Protein AF-A0A9D1VNG2-F1 (afdb_monomer)

Mean predicted aligned error: 9.06 Å

Sequence (43 aa):
LLDQTEASKGPGWYLVCADGYSLGWGKVSGNLLKNKYPAGWRG

InterPro domains:
  IPR027391 rRNA small subunit methyltransferase F, RNA-binding PUA-like domain [PF13636] (7-42)

Organism: NCBI:txid2838499

Foldseek 3Di:
DPDPPPPPDAFAKDFDDDPNHTPAIWTDDPNDTHDPDDPVVVD

pLDDT: mean 73.74, std 13.72, range [39.94, 87.62]

Secondary structure (DSSP, 8-state):
---TTTT---SEEEEEEETTEEEEEEEEETTEEEE---GGG--

Radius of gyration: 12.15 Å; Cα contacts (8 Å, |Δi|>4): 48; chains: 1; bounding box: 38×17×24 Å

Solvent-accessible surface area (backbone atoms only — not comparable to full-atom values): 2960 Å² total; per-residue (Å²): 131,85,70,87,73,81,74,84,65,73,69,42,81,42,81,40,66,57,97,89,39,80,76,46,55,25,39,33,56,81,96,42,74,46,67,69,67,62,71,91,73,56,128

Nearest PDB structures (foldseek):
  4f88-assembly1_H  TM=3.837E-01  e=8.690E+00  Fischettivirus C1

Structure (mmCIF, N/CA/C/O backbone):
data_AF-A0A9D1VNG2-F1
#
_entry.id   AF-A0A9D1VNG2-F1
#
loop_
_atom_site.group_PDB
_atom_site.id
_atom_site.type_symbol
_atom_site.label_atom_id
_atom_site.label_alt_id
_atom_site.label_comp_id
_atom_site.label_asym_id
_atom_site.label_entity_id
_atom_site.label_seq_id
_atom_site.pdbx_PDB_ins_code
_atom_site.Cartn_x
_atom_site.Cartn_y
_atom_site.Cartn_z
_atom_site.occupancy
_atom_site.B_iso_or_equiv
_atom_site.auth_seq_id
_atom_site.auth_comp_id
_atom_site.auth_asym_id
_atom_site.auth_atom_id
_atom_site.pdbx_PDB_model_num
ATOM 1 N N . LEU A 1 1 ? -21.534 -2.574 -6.154 1.00 39.94 1 LEU A N 1
ATOM 2 C CA . LEU A 1 1 ? -21.469 -1.623 -5.026 1.00 39.94 1 LEU A CA 1
ATOM 3 C C . LEU A 1 1 ? -20.336 -2.123 -4.140 1.00 39.94 1 LEU A C 1
ATOM 5 O O . LEU A 1 1 ? -20.483 -3.209 -3.603 1.00 39.94 1 LEU A O 1
ATOM 9 N N . LEU A 1 2 ? -19.167 -1.475 -4.145 1.00 49.47 2 LEU A N 1
ATOM 10 C CA . LEU A 1 2 ? -18.036 -1.936 -3.329 1.00 49.47 2 LEU A CA 1
ATOM 11 C C . LEU A 1 2 ? -18.377 -1.689 -1.855 1.00 49.47 2 LEU A C 1
ATOM 13 O O . LEU A 1 2 ? -18.793 -0.587 -1.498 1.00 49.47 2 LEU A O 1
ATOM 17 N N . ASP A 1 3 ? -18.288 -2.745 -1.053 1.00 49.16 3 ASP A N 1
ATOM 18 C CA . ASP A 1 3 ? -18.715 -2.782 0.341 1.00 49.16 3 ASP A CA 1
ATOM 19 C C . ASP A 1 3 ? -17.825 -1.856 1.184 1.00 49.16 3 ASP A C 1
ATOM 21 O O . ASP A 1 3 ? -16.598 -1.958 1.183 1.00 49.16 3 ASP A O 1
ATOM 25 N N . GLN A 1 4 ? -18.440 -0.912 1.897 1.00 49.53 4 GLN A N 1
ATOM 26 C CA . GLN A 1 4 ? -17.768 0.135 2.682 1.00 49.53 4 GLN A CA 1
ATOM 27 C C . GLN A 1 4 ? -17.037 -0.410 3.930 1.00 49.53 4 GLN A C 1
ATOM 29 O O . GLN A 1 4 ? -16.552 0.357 4.762 1.00 49.53 4 GLN A O 1
ATOM 34 N N . THR A 1 5 ? -16.950 -1.732 4.070 1.00 49.03 5 THR A N 1
ATOM 35 C CA . THR A 1 5 ? -16.387 -2.452 5.216 1.00 49.03 5 THR A CA 1
ATOM 36 C C . THR A 1 5 ? -14.877 -2.698 5.131 1.00 49.03 5 THR A C 1
ATOM 38 O O . THR A 1 5 ? -14.261 -2.995 6.155 1.00 49.03 5 THR A O 1
ATOM 41 N N . GLU A 1 6 ? -14.226 -2.521 3.978 1.00 54.66 6 GLU A N 1
ATOM 42 C CA . GL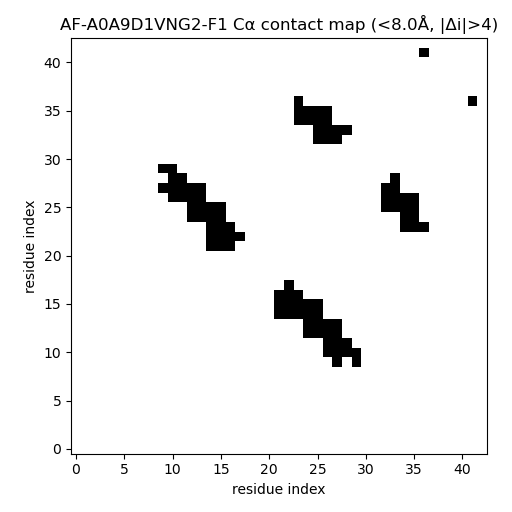U A 1 6 ? -12.800 -2.880 3.838 1.00 54.66 6 GLU A CA 1
ATOM 43 C C . GLU A 1 6 ? -11.805 -1.840 4.390 1.00 54.66 6 GLU A C 1
ATOM 45 O O . GLU A 1 6 ? -10.619 -2.142 4.546 1.00 54.66 6 GLU A O 1
ATOM 50 N N . ALA A 1 7 ? -12.267 -0.634 4.741 1.00 54.94 7 ALA A N 1
ATOM 51 C CA . ALA A 1 7 ? -11.392 0.487 5.102 1.00 54.94 7 ALA A CA 1
ATOM 52 C C . ALA A 1 7 ? -11.429 0.902 6.585 1.00 54.94 7 ALA A C 1
ATOM 54 O O . ALA A 1 7 ? -10.800 1.894 6.945 1.00 54.94 7 ALA A O 1
ATOM 55 N N . SER A 1 8 ? -12.101 0.156 7.471 1.00 57.59 8 SER A N 1
ATOM 56 C CA . SER A 1 8 ? -11.952 0.360 8.923 1.00 57.59 8 SER A CA 1
ATOM 57 C C . SER A 1 8 ? -10.876 -0.567 9.478 1.00 57.59 8 SER A C 1
ATOM 59 O O . SER A 1 8 ? -11.129 -1.484 10.258 1.00 57.59 8 SER A O 1
ATOM 61 N N . LYS A 1 9 ? -9.642 -0.373 9.023 1.00 64.31 9 LYS A N 1
ATOM 62 C CA . LYS A 1 9 ? -8.489 -1.026 9.629 1.0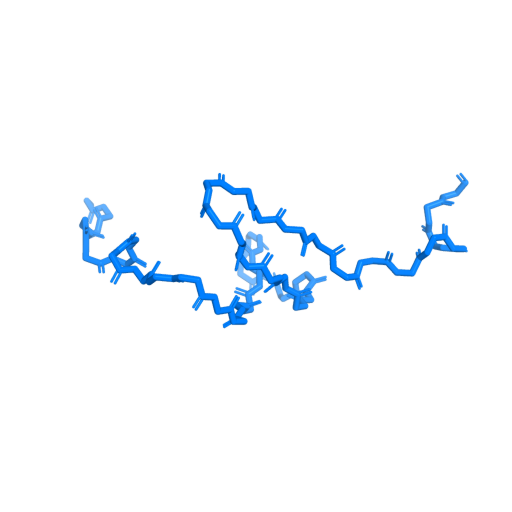0 64.31 9 LYS A CA 1
ATOM 63 C C . LYS A 1 9 ? -7.537 0.073 10.100 1.00 64.31 9 LYS A C 1
ATOM 65 O O . LYS A 1 9 ? -7.204 1.004 9.371 1.00 64.31 9 LYS A O 1
ATOM 70 N N . GLY A 1 10 ? -7.174 -0.002 11.375 1.00 71.06 10 GLY A N 1
ATOM 71 C CA . GLY A 1 10 ? -6.292 0.958 12.031 1.00 71.06 10 GLY A CA 1
ATOM 72 C C . GLY A 1 10 ? -4.846 0.905 11.510 1.00 71.06 10 GLY A C 1
ATOM 73 O O . GLY A 1 10 ? -4.551 0.278 10.490 1.00 71.06 10 GLY A O 1
ATOM 74 N N . PRO A 1 11 ? -3.891 1.542 12.197 1.00 80.25 11 PRO A N 1
ATOM 75 C CA . PRO A 1 11 ? -2.483 1.451 11.815 1.00 80.25 11 PRO A CA 1
ATOM 76 C C . PRO A 1 11 ? -2.026 -0.019 11.758 1.00 80.25 11 PRO A C 1
ATOM 78 O O . PRO A 1 11 ? -2.299 -0.797 12.668 1.00 80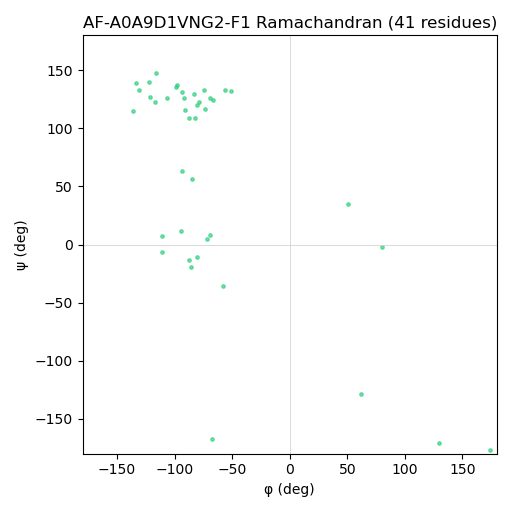.25 11 PRO A O 1
ATOM 81 N N . GLY A 1 12 ? -1.335 -0.417 10.687 1.00 85.69 12 GLY A N 1
ATOM 82 C CA . GLY A 1 12 ? -1.024 -1.829 10.449 1.00 85.69 12 GLY A CA 1
ATOM 83 C C . GLY A 1 12 ? -0.364 -2.107 9.104 1.00 85.69 12 GLY A C 1
ATOM 84 O O . GLY A 1 12 ? -0.056 -1.182 8.353 1.00 85.69 12 GLY A O 1
ATOM 85 N N . TRP A 1 13 ? -0.126 -3.384 8.815 1.00 85.19 13 TRP A N 1
ATOM 86 C CA . TRP A 1 13 ? 0.413 -3.851 7.536 1.00 85.19 13 TRP A CA 1
ATOM 87 C C . TRP A 1 13 ? -0.707 -4.331 6.618 1.00 85.19 13 TRP A C 1
ATOM 89 O O . TRP A 1 13 ? -1.611 -5.042 7.052 1.00 85.19 13 TRP A O 1
ATOM 99 N N . TYR A 1 14 ? -0.613 -3.956 5.348 1.00 86.25 14 TYR A N 1
ATOM 100 C CA . TYR A 1 14 ? -1.619 -4.199 4.325 1.00 86.25 14 TYR A CA 1
ATOM 101 C C . TYR A 1 14 ? -0.953 -4.730 3.074 1.00 86.25 14 TYR A C 1
ATOM 103 O O . TYR A 1 14 ? 0.093 -4.225 2.660 1.00 86.25 14 TYR A O 1
ATOM 111 N N . LEU A 1 15 ? -1.590 -5.717 2.459 1.00 86.38 15 LEU A N 1
ATOM 112 C CA . LEU A 1 15 ? -1.275 -6.101 1.098 1.00 86.38 15 LEU A CA 1
ATOM 113 C C . LEU A 1 15 ? -1.951 -5.100 0.161 1.00 86.38 15 LEU A C 1
ATOM 115 O O . LEU A 1 15 ? -3.162 -4.901 0.234 1.00 86.38 15 LEU A O 1
ATOM 119 N N . VAL A 1 16 ? -1.162 -4.452 -0.686 1.00 84.81 16 VAL A N 1
ATOM 120 C CA . VAL A 1 16 ? -1.658 -3.529 -1.704 1.00 84.81 16 VAL A CA 1
ATOM 121 C C . VAL A 1 16 ? -1.872 -4.323 -2.983 1.00 84.81 16 VAL A C 1
ATOM 123 O O . VAL A 1 16 ? -0.947 -4.988 -3.452 1.00 84.81 16 VAL A O 1
ATOM 126 N N . CYS A 1 17 ? -3.074 -4.238 -3.545 1.00 86.62 17 CYS A N 1
ATOM 127 C CA . CYS A 1 17 ? -3.421 -4.847 -4.824 1.00 86.62 17 CYS A CA 1
ATOM 128 C C . CYS A 1 17 ? -3.923 -3.767 -5.789 1.00 86.62 17 CYS A C 1
ATOM 130 O O . CYS A 1 17 ? -4.663 -2.877 -5.376 1.00 86.62 17 CYS A O 1
ATOM 132 N N . ALA A 1 18 ? -3.538 -3.856 -7.060 1.00 84.81 18 ALA A N 1
ATOM 133 C CA . ALA A 1 18 ? -4.089 -3.048 -8.14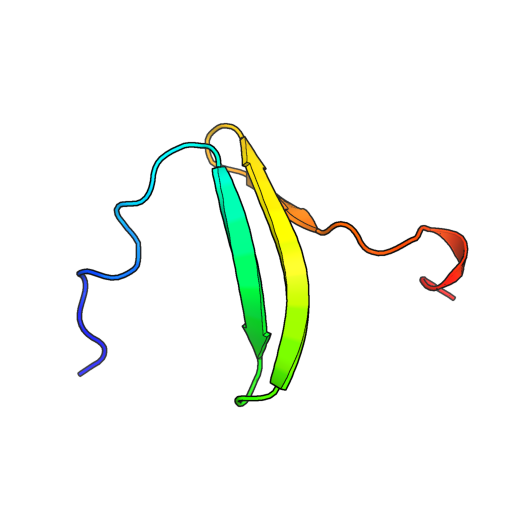6 1.00 84.81 18 ALA A CA 1
ATOM 134 C C . ALA A 1 18 ? -4.470 -3.977 -9.297 1.00 84.81 18 ALA A C 1
ATOM 136 O O . A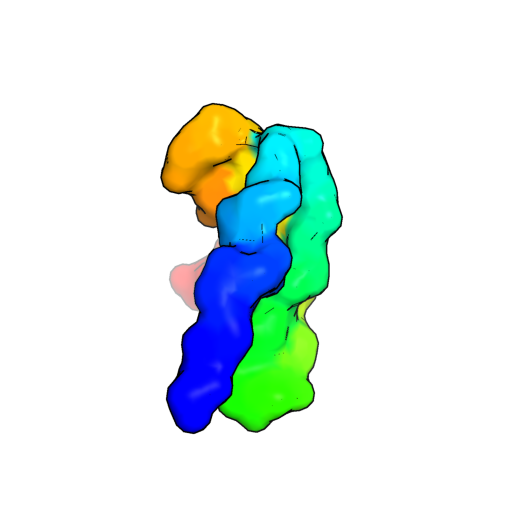LA A 1 18 ? -3.701 -4.874 -9.635 1.00 84.81 18 ALA A O 1
ATOM 137 N N . ASP A 1 19 ? -5.673 -3.806 -9.846 1.00 87.56 19 ASP A N 1
ATOM 138 C CA . ASP A 1 19 ? -6.216 -4.631 -10.937 1.00 87.56 19 ASP A CA 1
ATOM 139 C C . ASP A 1 19 ? -6.126 -6.148 -10.687 1.00 87.56 19 ASP A C 1
ATOM 141 O O . ASP A 1 19 ? -5.900 -6.944 -11.592 1.00 87.56 19 ASP A O 1
ATOM 145 N N . GLY A 1 20 ? -6.280 -6.560 -9.425 1.00 87.62 20 GLY A N 1
ATOM 146 C CA . GLY A 1 20 ? -6.170 -7.963 -9.010 1.00 87.62 20 GLY A CA 1
ATOM 147 C C . GLY A 1 20 ? -4.736 -8.479 -8.835 1.00 87.62 20 GLY A C 1
ATOM 148 O O . GLY A 1 20 ? -4.556 -9.608 -8.383 1.00 87.62 20 GLY A O 1
ATOM 149 N N . TYR A 1 21 ? -3.715 -7.666 -9.109 1.00 84.75 21 TYR A N 1
ATOM 150 C CA . TYR A 1 21 ? -2.307 -8.015 -8.919 1.00 84.75 21 TYR A CA 1
ATOM 151 C C . TYR A 1 21 ? -1.759 -7.455 -7.605 1.00 84.75 21 TYR A C 1
ATOM 153 O O . TYR A 1 21 ? -1.968 -6.287 -7.272 1.00 84.75 21 TYR A O 1
ATOM 161 N N . SER A 1 22 ? -1.008 -8.272 -6.860 1.00 83.38 22 SER A N 1
ATOM 162 C CA . SER A 1 22 ? -0.345 -7.839 -5.628 1.00 83.38 22 SER A CA 1
ATOM 163 C C . SER A 1 22 ? 0.855 -6.948 -5.944 1.00 83.38 22 SER A C 1
ATOM 165 O O . SER A 1 22 ? 1.845 -7.394 -6.522 1.00 83.38 22 SER A O 1
ATOM 167 N N . LEU A 1 23 ? 0.782 -5.699 -5.507 1.00 84.69 23 LEU A N 1
ATOM 168 C CA . LEU A 1 23 ? 1.813 -4.683 -5.679 1.00 84.69 23 LEU A CA 1
ATOM 169 C C . LEU A 1 23 ? 2.881 -4.720 -4.577 1.00 84.69 23 LEU A C 1
ATOM 171 O O . LEU A 1 23 ? 3.978 -4.196 -4.763 1.00 84.69 23 LEU A O 1
ATOM 175 N N . GLY A 1 24 ? 2.569 -5.345 -3.442 1.00 86.00 24 GLY A N 1
ATOM 176 C CA . GLY A 1 24 ? 3.472 -5.501 -2.307 1.00 86.00 24 GLY A CA 1
ATOM 177 C C . GLY A 1 24 ? 2.838 -5.068 -0.991 1.00 86.00 24 GLY A C 1
ATOM 178 O O . GLY A 1 24 ? 1.640 -4.806 -0.905 1.00 86.00 24 GLY A O 1
ATOM 179 N N . TRP A 1 25 ? 3.654 -5.006 0.059 1.00 85.19 25 TRP A N 1
ATOM 180 C CA . TRP A 1 25 ? 3.194 -4.649 1.399 1.00 85.19 25 TRP A CA 1
ATOM 181 C C . TRP A 1 25 ? 3.359 -3.152 1.673 1.00 85.19 25 TRP A C 1
ATOM 183 O O . TRP A 1 25 ? 4.439 -2.581 1.496 1.00 85.19 25 TRP A O 1
ATOM 193 N N . GLY A 1 26 ? 2.300 -2.526 2.176 1.00 87.62 26 GLY A N 1
ATOM 194 C CA . GLY A 1 26 ? 2.308 -1.165 2.699 1.00 87.62 26 GLY A CA 1
ATOM 195 C C . GLY A 1 26 ? 1.995 -1.140 4.192 1.00 87.62 26 GLY A C 1
ATOM 196 O O . GLY A 1 26 ? 1.234 -1.968 4.690 1.00 87.62 26 GLY A O 1
ATOM 197 N N . LYS A 1 27 ? 2.577 -0.188 4.925 1.00 86.69 27 LYS A N 1
ATOM 198 C CA . LYS A 1 27 ? 2.229 0.061 6.330 1.00 86.69 27 LYS A CA 1
ATOM 199 C C . LYS A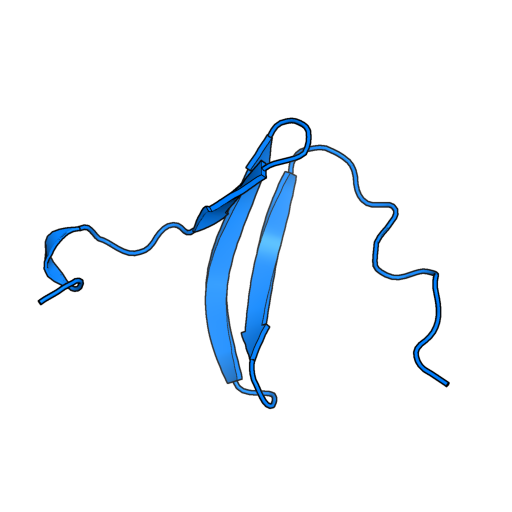 1 27 ? 1.423 1.346 6.441 1.00 86.69 27 LYS A C 1
ATOM 201 O O . LYS A 1 27 ? 1.894 2.400 6.016 1.00 86.69 27 LYS A O 1
ATOM 206 N N . VAL A 1 28 ? 0.250 1.275 7.056 1.00 86.25 28 VAL A N 1
ATOM 207 C CA . VAL A 1 28 ? -0.526 2.455 7.444 1.00 86.25 28 VAL A CA 1
ATOM 208 C C . VAL A 1 28 ? 0.001 2.976 8.773 1.00 86.25 28 VAL A C 1
ATOM 210 O O . VAL A 1 28 ? 0.173 2.225 9.738 1.00 86.25 28 VAL A O 1
ATOM 213 N N . SER A 1 29 ? 0.288 4.270 8.835 1.00 83.88 29 SER A N 1
ATOM 214 C CA . SER A 1 29 ? 0.570 4.986 10.081 1.00 83.88 29 SER A CA 1
ATOM 215 C C . SER A 1 29 ? -0.164 6.321 10.054 1.00 83.88 29 SER A C 1
ATOM 217 O O . SER A 1 29 ?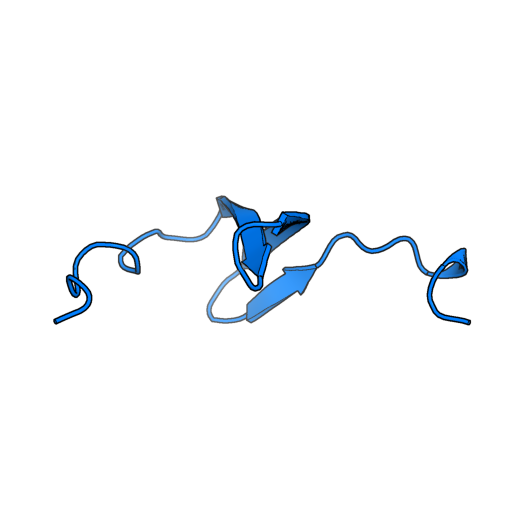 0.114 7.164 9.202 1.00 83.88 29 SER A O 1
ATOM 219 N N . GLY A 1 30 ? -1.133 6.484 10.960 1.00 81.44 30 GLY A N 1
ATOM 220 C CA . GLY A 1 30 ? -2.125 7.558 10.875 1.00 81.44 30 GLY A CA 1
ATOM 221 C C . GLY A 1 30 ? -2.964 7.422 9.603 1.00 81.44 30 GLY A C 1
ATOM 222 O O . GLY A 1 30 ? -3.445 6.334 9.299 1.00 81.44 30 GLY A O 1
ATOM 223 N N . ASN A 1 31 ? -3.065 8.504 8.831 1.00 78.88 31 ASN A N 1
ATOM 224 C CA . ASN A 1 31 ? -3.812 8.557 7.568 1.00 78.88 31 ASN A CA 1
ATOM 225 C C . ASN A 1 31 ? -2.937 8.296 6.326 1.00 78.88 31 ASN A C 1
ATOM 227 O O . ASN A 1 31 ? -3.377 8.549 5.207 1.00 78.88 31 ASN A O 1
ATOM 231 N N . LEU A 1 32 ? -1.695 7.823 6.498 1.00 80.19 32 LEU A N 1
ATOM 232 C CA . LEU A 1 32 ? -0.759 7.615 5.392 1.00 80.19 32 LEU A CA 1
ATOM 233 C C . LEU A 1 32 ? -0.377 6.139 5.235 1.00 80.19 32 LEU A C 1
ATOM 235 O O . LEU A 1 32 ? 0.193 5.534 6.148 1.00 80.19 32 LEU A O 1
ATOM 239 N N . LEU A 1 33 ? -0.620 5.589 4.042 1.00 82.31 33 LEU A N 1
ATOM 240 C CA . LEU A 1 33 ? -0.119 4.284 3.611 1.00 82.31 33 LEU A CA 1
ATOM 241 C C . LEU A 1 33 ? 1.272 4.455 2.988 1.00 82.31 33 LEU A C 1
ATOM 243 O O . LEU A 1 33 ? 1.420 4.987 1.889 1.00 82.31 33 LEU A O 1
ATOM 247 N N . LYS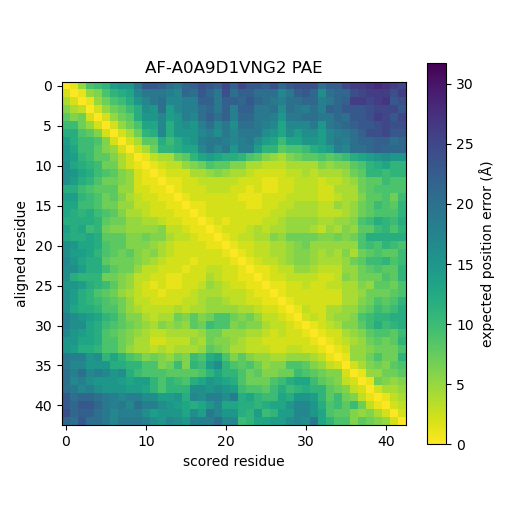 A 1 34 ? 2.309 3.990 3.684 1.00 79.75 34 LYS A N 1
ATOM 248 C CA . LYS A 1 34 ? 3.681 3.977 3.166 1.00 79.75 34 LYS A CA 1
ATOM 249 C C . LYS A 1 34 ? 3.940 2.652 2.468 1.00 79.75 34 LYS A C 1
ATOM 251 O O . LYS A 1 34 ? 3.943 1.602 3.111 1.00 79.75 34 LYS A O 1
ATOM 256 N N . ASN A 1 35 ? 4.180 2.705 1.164 1.00 77.06 35 ASN A N 1
ATOM 257 C CA . ASN A 1 35 ? 4.555 1.528 0.397 1.00 77.06 35 ASN A CA 1
ATOM 258 C C . ASN A 1 35 ? 6.013 1.135 0.683 1.00 77.06 35 ASN A C 1
ATOM 260 O O . ASN A 1 35 ? 6.907 1.989 0.650 1.00 77.06 35 ASN A O 1
ATOM 264 N N . LYS A 1 36 ? 6.267 -0.153 0.934 1.00 71.12 36 LYS A N 1
ATOM 265 C CA . LYS A 1 36 ? 7.618 -0.707 1.015 1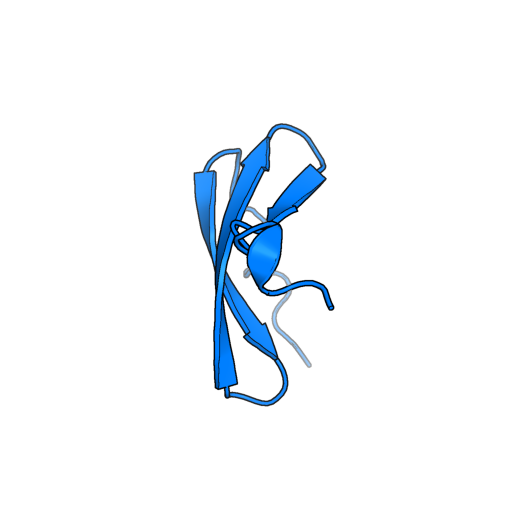.00 71.12 36 LYS A CA 1
ATOM 266 C C . LYS A 1 36 ? 8.133 -1.079 -0.381 1.00 71.12 36 LYS A C 1
ATOM 268 O O . LYS A 1 36 ? 8.551 -2.208 -0.609 1.00 71.12 36 LYS A O 1
ATOM 273 N N . TYR A 1 37 ? 8.150 -0.117 -1.301 1.00 70.25 37 TYR A N 1
ATOM 274 C CA . TYR A 1 37 ? 8.921 -0.256 -2.534 1.00 70.25 37 TYR A CA 1
ATOM 275 C C . TYR A 1 37 ? 10.389 0.080 -2.252 1.00 70.25 37 TYR A C 1
ATOM 277 O O . TYR A 1 37 ? 10.668 1.215 -1.826 1.00 70.25 37 TYR A O 1
ATOM 285 N N . PRO A 1 38 ? 11.331 -0.861 -2.473 1.00 62.34 38 PRO A N 1
ATOM 286 C CA . PRO A 1 38 ? 12.758 -0.571 -2.401 1.00 62.34 38 PRO A CA 1
ATOM 287 C C . PRO A 1 38 ? 13.080 0.652 -3.263 1.00 62.34 38 PRO A C 1
ATOM 289 O O . PRO A 1 38 ? 12.629 0.749 -4.401 1.00 62.34 38 PRO A O 1
ATOM 292 N N . ALA A 1 39 ? 13.828 1.612 -2.716 1.00 65.56 39 ALA A N 1
ATOM 293 C CA . ALA A 1 39 ? 14.142 2.849 -3.430 1.00 65.56 39 ALA A CA 1
ATOM 294 C C . ALA A 1 39 ? 14.864 2.581 -4.763 1.00 65.56 39 ALA A C 1
ATOM 296 O O . ALA A 1 39 ? 14.541 3.230 -5.741 1.00 65.56 39 ALA A O 1
ATOM 297 N N . GLY A 1 40 ? 15.733 1.563 -4.829 1.00 67.44 40 GLY A N 1
ATOM 298 C CA . GLY A 1 40 ? 16.472 1.192 -6.045 1.00 67.44 40 GLY A CA 1
ATOM 299 C C . GLY A 1 40 ? 15.653 0.527 -7.160 1.00 67.44 40 GLY A C 1
ATOM 300 O O . GLY A 1 40 ? 16.238 0.057 -8.124 1.00 67.44 40 GLY A O 1
ATOM 301 N N . TRP A 1 41 ? 14.331 0.412 -7.005 1.00 62.06 41 TRP A N 1
ATOM 302 C CA . TRP A 1 41 ? 13.404 -0.073 -8.042 1.00 62.06 41 TRP A CA 1
ATOM 303 C C . TRP A 1 41 ? 12.501 1.049 -8.566 1.00 62.06 41 TRP A C 1
ATOM 305 O O . TRP A 1 41 ? 11.727 0.856 -9.501 1.00 62.06 41 TRP A O 1
ATOM 315 N N . ARG A 1 42 ? 12.581 2.224 -7.938 1.00 67.06 42 ARG A N 1
ATOM 316 C CA . ARG A 1 42 ? 12.081 3.471 -8.502 1.00 67.06 42 ARG A CA 1
ATOM 317 C C . ARG A 1 42 ? 13.220 3.914 -9.413 1.00 67.06 42 ARG A C 1
ATOM 319 O O . ARG A 1 42 ? 14.307 4.142 -8.895 1.00 67.06 42 ARG A O 1
ATOM 326 N N . GLY A 1 43 ? 13.012 3.829 -10.724 1.00 61.94 43 GLY A N 1
ATOM 327 C CA . GLY A 1 43 ? 14.053 4.084 -11.727 1.00 61.94 43 GLY A CA 1
ATOM 328 C C . GLY A 1 43 ? 14.789 5.404 -11.541 1.00 61.94 43 GLY A C 1
ATOM 329 O O . GLY A 1 43 ? 14.233 6.313 -10.882 1.00 61.94 43 GLY A O 1
#